Protein AF-A0A1I2JAA8-F1 (afdb_monomer_lite)

Structure (mmCIF, N/CA/C/O backbone):
data_AF-A0A1I2JAA8-F1
#
_entry.id   AF-A0A1I2JAA8-F1
#
loop_
_atom_site.group_PDB
_atom_site.id
_atom_site.type_symbol
_atom_site.label_atom_id
_atom_site.label_alt_id
_atom_site.label_comp_id
_atom_site.label_asym_id
_atom_site.label_entity_id
_atom_site.label_seq_id
_atom_site.pdbx_PDB_ins_code
_atom_site.Cartn_x
_atom_site.Cartn_y
_atom_site.Cartn_z
_atom_site.occupancy
_atom_site.B_iso_or_equiv
_atom_site.auth_seq_id
_atom_site.auth_comp_id
_atom_site.auth_asym_id
_atom_site.auth_atom_id
_atom_site.pdbx_PDB_model_num
ATOM 1 N N . MET A 1 1 ? 50.289 -3.187 -56.036 1.00 42.66 1 MET A N 1
ATOM 2 C CA . MET A 1 1 ? 49.610 -3.346 -54.728 1.00 42.66 1 MET A CA 1
ATOM 3 C C . MET A 1 1 ? 48.197 -2.777 -54.821 1.00 42.66 1 MET A C 1
ATOM 5 O O . MET A 1 1 ? 48.048 -1.566 -54.904 1.00 42.66 1 MET A O 1
ATOM 9 N N . LYS A 1 2 ? 47.159 -3.625 -54.880 1.00 44.41 2 LYS A N 1
ATOM 10 C CA . LYS A 1 2 ? 45.758 -3.167 -54.856 1.00 44.41 2 LYS A CA 1
ATOM 11 C C . LYS A 1 2 ? 45.401 -2.765 -53.419 1.00 44.41 2 LYS A C 1
ATOM 13 O O . LYS A 1 2 ? 45.300 -3.636 -52.559 1.00 44.41 2 LYS A O 1
ATOM 18 N N . LYS A 1 3 ? 45.240 -1.465 -53.151 1.00 57.47 3 LYS A N 1
ATOM 19 C CA . LYS A 1 3 ? 44.668 -0.970 -51.890 1.00 57.47 3 LYS A CA 1
ATOM 20 C C . LYS A 1 3 ? 43.191 -1.377 -51.867 1.00 57.47 3 LYS A C 1
ATOM 22 O O . LYS A 1 3 ? 42.412 -0.870 -52.669 1.00 57.47 3 LYS A O 1
ATOM 27 N N . LYS A 1 4 ? 42.819 -2.335 -51.015 1.00 60.41 4 LYS A N 1
ATOM 28 C CA . LYS A 1 4 ? 41.412 -2.664 -50.751 1.00 60.41 4 LYS A CA 1
ATOM 29 C C . LYS A 1 4 ? 40.805 -1.471 -50.009 1.00 60.41 4 LYS A C 1
ATOM 31 O O . LYS A 1 4 ? 41.107 -1.274 -48.837 1.00 60.41 4 LYS A O 1
ATOM 36 N N . GLY A 1 5 ? 40.049 -0.628 -50.707 1.00 59.59 5 GLY A N 1
ATOM 37 C CA . GLY A 1 5 ? 39.265 0.423 -50.064 1.00 59.59 5 GLY A CA 1
ATOM 38 C C . GLY A 1 5 ? 38.150 -0.229 -49.256 1.00 59.59 5 GLY A C 1
ATOM 39 O O . GLY A 1 5 ? 37.399 -1.025 -49.817 1.00 59.59 5 GLY A O 1
ATOM 40 N N . MET A 1 6 ? 38.072 0.061 -47.956 1.00 60.34 6 MET A N 1
ATOM 41 C CA . MET A 1 6 ? 36.886 -0.270 -47.164 1.00 60.34 6 MET A CA 1
ATOM 42 C C . MET A 1 6 ? 35.675 0.373 -47.836 1.00 60.34 6 MET A C 1
ATOM 44 O O . MET A 1 6 ? 35.693 1.566 -48.150 1.00 60.34 6 MET A O 1
ATOM 48 N N . SER A 1 7 ? 34.643 -0.425 -48.090 1.00 72.00 7 SER A N 1
ATOM 49 C CA . SER A 1 7 ? 33.384 0.099 -48.601 1.00 72.00 7 SER A CA 1
ATOM 50 C C . SER A 1 7 ? 32.744 0.926 -47.490 1.00 72.00 7 SER A C 1
ATOM 52 O O . SER A 1 7 ? 32.547 0.416 -46.391 1.00 72.00 7 SER A O 1
ATOM 54 N N . LEU A 1 8 ? 32.386 2.186 -47.762 1.00 72.69 8 LEU A N 1
ATOM 55 C CA . LEU A 1 8 ? 31.698 3.076 -46.806 1.00 72.69 8 LEU A CA 1
ATOM 56 C C . LEU A 1 8 ? 30.392 2.473 -46.248 1.00 72.69 8 LEU A C 1
ATOM 58 O O . LEU A 1 8 ? 29.880 2.924 -45.229 1.00 72.69 8 LEU A O 1
ATOM 62 N N . VAL A 1 9 ? 29.877 1.432 -46.901 1.00 80.44 9 VAL A N 1
ATOM 63 C CA . VAL A 1 9 ? 28.692 0.671 -46.504 1.00 80.44 9 VAL A CA 1
ATOM 64 C C . VAL A 1 9 ? 28.928 -0.165 -45.236 1.00 80.44 9 VAL A C 1
ATOM 66 O O . VAL A 1 9 ? 28.037 -0.266 -44.398 1.00 80.44 9 VAL A O 1
ATOM 69 N N . GLU A 1 10 ? 30.120 -0.730 -45.044 1.00 79.38 10 GLU A N 1
ATOM 70 C CA . GLU A 1 10 ? 30.444 -1.591 -43.894 1.00 79.38 10 GLU A CA 1
ATOM 71 C C . GLU A 1 10 ? 30.370 -0.866 -42.533 1.00 79.38 10 GLU A C 1
ATOM 73 O O . GLU A 1 10 ? 29.710 -1.383 -41.622 1.00 79.38 10 GLU A O 1
ATOM 78 N N . PRO A 1 11 ? 30.956 0.338 -42.349 1.00 84.75 11 PRO A N 1
ATOM 79 C CA . PRO A 1 11 ? 30.806 1.070 -41.093 1.00 84.75 11 PRO A CA 1
ATOM 80 C C . PRO A 1 11 ? 29.362 1.538 -40.863 1.00 84.75 11 PRO A C 1
ATOM 82 O O . PRO A 1 11 ? 28.908 1.533 -39.723 1.00 84.75 11 PRO A O 1
ATOM 85 N N . LEU A 1 12 ? 28.605 1.868 -41.917 1.00 85.81 12 LEU A N 1
ATOM 86 C CA . LEU A 1 12 ? 27.190 2.251 -41.803 1.00 85.81 12 LEU A CA 1
ATOM 87 C C . LEU A 1 12 ? 26.313 1.096 -41.309 1.00 85.81 12 LEU A C 1
ATOM 89 O O . LEU A 1 12 ? 25.502 1.288 -40.403 1.00 85.81 12 LEU A O 1
ATOM 93 N N . ILE A 1 13 ? 26.504 -0.109 -41.854 1.00 88.38 13 ILE A N 1
ATOM 94 C CA . ILE A 1 13 ? 25.808 -1.314 -41.381 1.00 88.38 13 ILE A CA 1
ATOM 95 C C . ILE A 1 13 ? 26.190 -1.601 -39.926 1.00 88.38 13 ILE A C 1
ATOM 97 O O . ILE A 1 13 ? 25.324 -1.911 -39.112 1.00 88.38 13 ILE A O 1
ATOM 101 N N . THR A 1 14 ? 27.467 -1.440 -39.578 1.00 89.31 14 THR A N 1
ATOM 102 C CA . THR A 1 14 ? 27.954 -1.669 -38.211 1.00 89.31 14 THR A CA 1
ATOM 103 C C . THR A 1 14 ? 27.300 -0.711 -37.216 1.00 89.31 14 THR A C 1
ATOM 105 O O . THR A 1 14 ? 26.825 -1.148 -36.170 1.00 89.31 14 THR A O 1
ATOM 108 N N . ILE A 1 15 ? 27.204 0.579 -37.558 1.00 91.62 15 ILE A N 1
ATOM 109 C CA . ILE A 1 15 ? 26.515 1.583 -36.737 1.00 91.62 15 ILE A CA 1
ATOM 110 C C . ILE A 1 15 ? 25.030 1.239 -36.607 1.00 91.62 15 ILE A C 1
ATOM 112 O O . ILE A 1 15 ? 24.509 1.257 -35.498 1.00 91.62 15 ILE A O 1
ATOM 116 N N . ALA A 1 16 ? 24.358 0.873 -37.700 1.00 90.25 16 ALA A N 1
ATOM 117 C CA . ALA A 1 16 ? 22.939 0.525 -37.669 1.00 90.25 16 ALA A CA 1
ATOM 118 C C . ALA A 1 16 ? 22.657 -0.687 -36.765 1.00 90.25 16 ALA A C 1
ATOM 120 O O . ALA A 1 16 ? 21.771 -0.633 -35.913 1.00 90.25 16 ALA A O 1
ATOM 121 N N . VAL A 1 17 ? 23.446 -1.758 -36.897 1.00 93.12 17 VAL A N 1
ATOM 122 C CA . VAL A 1 17 ? 23.335 -2.948 -36.040 1.00 93.12 17 VAL A CA 1
ATOM 123 C C . VAL A 1 17 ? 23.624 -2.591 -34.582 1.00 93.12 17 VAL A C 1
ATOM 125 O O . VAL A 1 17 ? 22.880 -2.997 -33.690 1.00 93.12 17 VAL A O 1
ATOM 128 N N . PHE A 1 18 ? 24.653 -1.782 -34.328 1.00 94.75 18 PHE A N 1
ATOM 129 C CA . PHE A 1 18 ? 24.986 -1.330 -32.981 1.00 94.75 18 PHE A CA 1
ATOM 130 C C . PHE A 1 18 ? 23.863 -0.489 -32.358 1.00 94.75 18 PHE A C 1
ATOM 132 O O . PHE A 1 18 ? 23.485 -0.726 -31.214 1.00 94.75 18 PHE A O 1
ATOM 139 N N . SER A 1 19 ? 23.264 0.440 -33.106 1.00 93.44 19 SER A N 1
ATOM 140 C CA . SER A 1 19 ? 22.136 1.251 -32.639 1.00 93.44 19 SER A CA 1
ATOM 141 C C . SER A 1 19 ? 20.911 0.404 -32.298 1.00 93.44 19 SER A C 1
ATOM 143 O O . SER A 1 19 ? 20.270 0.652 -31.277 1.00 93.44 19 SER A O 1
ATOM 145 N N . ILE A 1 20 ? 20.609 -0.621 -33.103 1.00 94.19 20 ILE A N 1
ATOM 146 C CA . ILE A 1 20 ? 19.518 -1.563 -32.815 1.00 94.19 20 ILE A CA 1
ATOM 147 C C . ILE A 1 20 ? 19.805 -2.320 -31.515 1.00 94.19 20 ILE A C 1
ATOM 149 O O . ILE A 1 20 ? 18.938 -2.393 -30.647 1.00 94.19 20 ILE A O 1
ATOM 153 N N . LEU A 1 21 ? 21.027 -2.830 -31.338 1.00 92.12 21 LEU A N 1
ATOM 154 C CA . LEU A 1 21 ? 21.418 -3.542 -30.119 1.00 92.12 21 LEU A CA 1
ATOM 155 C C . LEU A 1 21 ? 21.328 -2.649 -28.875 1.00 92.12 21 LEU A C 1
ATOM 157 O O . LEU A 1 21 ? 20.776 -3.070 -27.860 1.00 92.12 21 LEU A O 1
ATOM 161 N N . VAL A 1 22 ? 21.807 -1.406 -28.960 1.00 94.12 22 VAL A N 1
ATOM 162 C CA . VAL A 1 22 ? 21.707 -0.426 -27.867 1.00 94.12 22 VAL A CA 1
ATOM 163 C C . VAL A 1 22 ? 20.246 -0.135 -27.527 1.00 94.12 22 VAL A C 1
ATOM 165 O O . VAL A 1 22 ? 19.886 -0.125 -26.350 1.00 94.12 22 VAL A O 1
ATOM 168 N N . TYR A 1 23 ? 19.388 0.042 -28.535 1.00 94.31 23 TYR A N 1
ATOM 169 C CA . TYR A 1 23 ? 17.958 0.252 -28.318 1.00 94.31 23 TYR A CA 1
ATOM 170 C C . TYR A 1 23 ? 17.294 -0.956 -27.642 1.00 94.31 23 TYR A C 1
ATOM 172 O O . TYR A 1 23 ? 16.535 -0.787 -26.689 1.00 94.31 23 TYR A O 1
ATOM 180 N N . CYS A 1 24 ? 17.619 -2.179 -28.070 1.00 91.06 24 CYS A N 1
ATOM 181 C CA . CYS A 1 24 ? 17.113 -3.399 -27.443 1.00 91.06 24 CYS A CA 1
ATOM 182 C C . CYS A 1 24 ? 17.542 -3.515 -25.973 1.00 91.06 24 CYS A C 1
ATOM 184 O O . CYS A 1 24 ? 16.708 -3.808 -25.116 1.00 91.06 24 CYS A O 1
ATOM 186 N N . ILE A 1 25 ? 18.814 -3.243 -25.665 1.00 92.31 25 ILE A N 1
ATOM 187 C CA . ILE A 1 25 ? 19.327 -3.256 -24.286 1.00 92.31 25 ILE A CA 1
ATOM 188 C C . ILE A 1 25 ? 18.603 -2.207 -23.439 1.00 92.31 25 ILE A C 1
ATOM 190 O O . ILE A 1 25 ? 18.132 -2.519 -22.345 1.00 92.31 25 ILE A O 1
ATOM 194 N N . TYR A 1 26 ? 18.463 -0.985 -23.957 1.00 91.88 26 TYR A N 1
ATOM 195 C CA . TYR A 1 26 ? 17.753 0.087 -23.267 1.00 91.88 26 TYR A CA 1
ATOM 196 C C . TYR A 1 26 ? 16.294 -0.292 -22.991 1.00 91.88 26 TYR A C 1
ATOM 198 O O . TYR A 1 26 ? 15.829 -0.177 -21.860 1.00 91.88 26 TYR A O 1
ATOM 206 N N . SER A 1 27 ? 15.593 -0.837 -23.988 1.00 89.62 27 SER A N 1
ATOM 207 C CA . SER A 1 27 ? 14.207 -1.285 -23.846 1.00 89.62 27 SER A CA 1
ATOM 208 C C . SER A 1 27 ? 14.050 -2.371 -22.779 1.00 89.62 27 SER A C 1
ATOM 210 O O . SER A 1 27 ? 13.108 -2.317 -21.988 1.00 89.62 27 SER A O 1
ATOM 212 N N . LEU A 1 28 ? 14.957 -3.352 -22.726 1.00 87.56 28 LEU A N 1
ATOM 213 C CA . LEU A 1 28 ? 14.930 -4.411 -21.711 1.00 87.56 28 LEU A CA 1
ATOM 214 C C . LEU A 1 28 ? 15.214 -3.870 -20.307 1.00 87.56 28 LEU A C 1
ATOM 216 O O . LEU A 1 28 ? 14.589 -4.305 -19.337 1.00 87.56 28 LEU A O 1
ATOM 220 N N . PHE A 1 29 ? 16.131 -2.911 -20.190 1.00 87.81 29 PHE A N 1
ATOM 221 C CA . PHE A 1 29 ? 16.447 -2.268 -18.920 1.00 87.81 29 PHE A CA 1
ATOM 222 C C . PHE A 1 29 ? 15.269 -1.430 -18.406 1.00 87.81 29 PHE A C 1
ATOM 224 O O . PHE A 1 29 ? 14.844 -1.597 -17.263 1.00 87.81 29 PHE A O 1
ATOM 231 N N . SER A 1 30 ? 14.668 -0.601 -19.265 1.00 82.25 30 SER A N 1
ATOM 232 C CA . SER A 1 30 ? 13.465 0.166 -18.930 1.00 82.25 30 SER A CA 1
ATOM 233 C C . SER A 1 30 ? 12.294 -0.741 -18.557 1.00 82.25 30 SER A C 1
ATOM 235 O O . SER A 1 30 ? 11.600 -0.466 -17.580 1.00 82.25 30 SER A O 1
ATOM 237 N N . PHE A 1 31 ? 12.095 -1.846 -19.284 1.00 81.75 31 PHE A N 1
ATOM 238 C CA . PHE A 1 31 ? 11.062 -2.823 -18.953 1.00 81.75 31 PHE A CA 1
ATOM 239 C C . PHE A 1 31 ? 11.286 -3.441 -17.570 1.00 81.75 31 PHE A C 1
ATOM 241 O O . PHE A 1 31 ? 10.355 -3.471 -16.771 1.00 81.75 31 PHE A O 1
ATOM 248 N N . ASN A 1 32 ? 12.513 -3.864 -17.250 1.00 76.75 32 ASN A N 1
ATOM 249 C CA . ASN A 1 32 ? 12.842 -4.411 -15.931 1.00 76.75 32 ASN A CA 1
ATOM 250 C C . ASN A 1 32 ? 12.626 -3.398 -14.803 1.00 76.75 32 ASN A C 1
ATOM 252 O O . ASN A 1 32 ? 12.064 -3.757 -13.772 1.00 76.75 32 ASN A O 1
ATOM 256 N N . ILE A 1 33 ? 13.014 -2.133 -14.992 1.00 77.25 33 ILE A N 1
ATOM 257 C CA . ILE A 1 33 ? 12.776 -1.080 -13.994 1.00 77.25 33 ILE A CA 1
ATOM 258 C C . ILE A 1 33 ? 11.278 -0.892 -13.756 1.00 77.25 33 ILE A C 1
ATOM 260 O O . ILE A 1 33 ? 10.833 -0.867 -12.611 1.00 77.25 33 ILE A O 1
ATOM 264 N N . ILE A 1 34 ? 10.490 -0.773 -14.827 1.00 73.25 34 ILE A N 1
ATOM 265 C CA . ILE A 1 34 ? 9.038 -0.581 -14.721 1.00 73.25 34 ILE A CA 1
ATOM 266 C C . ILE A 1 34 ? 8.382 -1.808 -14.081 1.00 73.25 34 ILE A C 1
ATOM 268 O O . ILE A 1 34 ? 7.489 -1.659 -13.246 1.00 73.25 34 ILE A O 1
ATOM 272 N N . TRP A 1 35 ? 8.816 -3.009 -14.461 1.00 66.94 35 TRP A N 1
ATOM 273 C CA . TRP A 1 35 ? 8.304 -4.263 -13.924 1.00 66.94 35 TRP A CA 1
ATOM 274 C C . TRP A 1 35 ? 8.598 -4.403 -12.432 1.00 66.94 35 TRP A C 1
ATOM 276 O O . TRP A 1 35 ? 7.675 -4.655 -11.660 1.00 66.94 35 TRP A O 1
ATOM 286 N N . ASN A 1 36 ? 9.847 -4.175 -12.018 1.00 66.88 36 ASN A N 1
ATOM 287 C CA . ASN A 1 36 ? 10.241 -4.236 -10.612 1.00 66.88 36 ASN A CA 1
ATOM 288 C C . ASN A 1 36 ? 9.518 -3.170 -9.792 1.00 66.88 36 ASN A C 1
ATOM 290 O O . ASN A 1 36 ? 8.922 -3.510 -8.781 1.00 66.88 36 ASN A O 1
ATOM 294 N N . LYS A 1 37 ? 9.428 -1.929 -10.286 1.00 70.25 37 LYS A N 1
ATOM 295 C CA . LYS A 1 37 ? 8.678 -0.865 -9.605 1.00 70.25 37 LYS A CA 1
ATOM 296 C C . LYS A 1 37 ? 7.206 -1.238 -9.394 1.00 70.25 37 LYS A C 1
ATOM 298 O O . LYS A 1 37 ? 6.699 -1.149 -8.287 1.00 70.25 37 LYS A O 1
ATOM 303 N N . ARG A 1 38 ? 6.526 -1.739 -10.435 1.00 64.56 38 ARG A N 1
ATOM 304 C CA . ARG A 1 38 ? 5.125 -2.190 -10.321 1.00 64.56 38 ARG A CA 1
ATOM 305 C C . ARG A 1 38 ? 4.958 -3.393 -9.393 1.00 64.56 38 ARG A C 1
ATOM 307 O O . ARG A 1 38 ? 3.900 -3.546 -8.784 1.00 64.56 38 ARG A O 1
ATOM 314 N N . LYS A 1 39 ? 5.950 -4.285 -9.349 1.00 68.56 39 LYS A N 1
ATOM 315 C CA . LYS A 1 39 ? 5.955 -5.446 -8.457 1.00 68.56 39 LYS A CA 1
ATOM 316 C C . LYS A 1 39 ? 6.114 -4.998 -7.005 1.00 68.56 39 LYS A C 1
ATOM 318 O O . LYS A 1 39 ? 5.337 -5.450 -6.170 1.00 68.56 39 LYS A O 1
ATOM 323 N N . ASP A 1 40 ? 7.045 -4.092 -6.737 1.00 69.88 40 ASP A N 1
ATOM 324 C CA . ASP A 1 40 ? 7.304 -3.551 -5.404 1.00 69.88 40 ASP A CA 1
ATOM 325 C C . ASP A 1 40 ? 6.093 -2.773 -4.880 1.00 69.88 40 ASP A C 1
ATOM 327 O O . ASP A 1 40 ? 5.664 -3.018 -3.755 1.00 69.88 40 ASP A O 1
ATOM 331 N N . ASP A 1 41 ? 5.457 -1.945 -5.717 1.00 66.75 41 ASP A N 1
ATOM 332 C CA . ASP A 1 41 ? 4.239 -1.208 -5.350 1.00 66.75 41 ASP A CA 1
ATOM 333 C C . ASP A 1 41 ? 3.110 -2.166 -4.912 1.00 66.75 41 ASP A C 1
ATOM 335 O O . ASP A 1 41 ? 2.486 -1.975 -3.870 1.00 66.75 41 ASP A O 1
ATOM 339 N N . LYS A 1 42 ? 2.875 -3.249 -5.670 1.00 66.94 42 LYS A N 1
ATOM 340 C CA . LYS A 1 42 ? 1.850 -4.258 -5.335 1.00 66.94 42 LYS A CA 1
ATOM 341 C C . LYS A 1 42 ? 2.180 -5.056 -4.078 1.00 66.94 42 LYS A C 1
ATOM 343 O O . LYS A 1 42 ? 1.268 -5.420 -3.340 1.00 66.94 42 LYS A O 1
ATOM 348 N N . ILE A 1 43 ? 3.452 -5.393 -3.876 1.00 68.44 43 ILE A N 1
ATOM 349 C CA . ILE A 1 43 ? 3.904 -6.122 -2.688 1.00 68.44 43 ILE A CA 1
ATOM 350 C C . ILE A 1 43 ? 3.725 -5.239 -1.451 1.00 68.44 43 ILE A C 1
ATOM 352 O O . ILE A 1 43 ? 3.146 -5.687 -0.467 1.00 68.44 43 ILE A O 1
ATOM 356 N N . THR A 1 44 ? 4.137 -3.976 -1.541 1.00 68.00 44 THR A N 1
ATOM 357 C CA . THR A 1 44 ? 3.998 -2.974 -0.477 1.00 68.00 44 THR A CA 1
ATOM 358 C C . THR A 1 44 ? 2.532 -2.780 -0.099 1.00 68.00 44 THR A C 1
ATOM 360 O O . THR A 1 44 ? 2.197 -2.805 1.078 1.00 68.00 44 THR A O 1
ATOM 363 N N . GLU A 1 45 ? 1.640 -2.687 -1.089 1.00 68.62 45 GLU A N 1
ATOM 364 C CA . GLU A 1 45 ? 0.191 -2.584 -0.879 1.00 68.62 45 GLU A CA 1
ATOM 365 C C . GLU A 1 45 ? -0.380 -3.783 -0.099 1.00 68.62 45 GLU A C 1
ATOM 367 O O . GLU A 1 45 ? -1.175 -3.602 0.820 1.00 68.62 45 GLU A O 1
ATOM 372 N N . ILE A 1 46 ? 0.030 -5.011 -0.446 1.00 71.94 46 ILE A N 1
ATOM 373 C CA . ILE A 1 46 ? -0.412 -6.230 0.252 1.00 71.94 46 ILE A CA 1
ATOM 374 C C . ILE A 1 46 ? 0.109 -6.245 1.690 1.00 71.94 46 ILE A C 1
ATOM 376 O O . ILE A 1 46 ? -0.663 -6.525 2.603 1.00 71.94 46 ILE A O 1
ATOM 380 N N . PHE A 1 47 ? 1.391 -5.931 1.893 1.00 73.44 47 PHE A N 1
ATOM 381 C CA . PHE A 1 47 ? 1.987 -5.883 3.228 1.00 73.44 47 PHE A CA 1
ATOM 382 C C . PHE A 1 47 ? 1.319 -4.842 4.111 1.00 73.44 47 PHE A C 1
ATOM 384 O O . PHE A 1 47 ? 0.952 -5.152 5.237 1.00 73.44 47 PHE A O 1
ATOM 391 N N . TRP A 1 48 ? 1.111 -3.638 3.585 1.00 76.06 48 TRP A N 1
ATOM 392 C CA . TRP A 1 48 ? 0.435 -2.570 4.305 1.00 76.06 48 TRP A CA 1
ATOM 393 C C . TRP A 1 48 ? -0.951 -3.020 4.770 1.00 76.06 48 TRP A C 1
ATOM 395 O O . TRP A 1 48 ? -1.293 -2.896 5.941 1.00 76.06 48 TRP A O 1
ATOM 405 N N . LEU A 1 49 ? -1.722 -3.638 3.876 1.00 75.31 49 LEU A N 1
ATOM 406 C CA . LEU A 1 49 ? -3.070 -4.099 4.179 1.00 75.31 49 LEU A CA 1
ATOM 407 C C . LEU A 1 49 ? -3.098 -5.218 5.232 1.00 75.31 49 LEU A C 1
ATOM 409 O O . LEU A 1 49 ? -3.975 -5.245 6.094 1.00 75.31 49 LEU A O 1
ATOM 413 N N . GLU A 1 50 ? -2.122 -6.121 5.175 1.00 74.31 50 GLU A N 1
ATOM 414 C CA . GLU A 1 50 ? -1.916 -7.168 6.173 1.00 74.31 50 GLU A CA 1
ATOM 415 C C . GLU A 1 50 ? -1.513 -6.605 7.542 1.00 74.31 50 GLU A C 1
ATOM 417 O O . GLU A 1 50 ? -2.038 -7.049 8.565 1.00 74.31 50 GLU A O 1
ATOM 422 N N . SER A 1 51 ? -0.660 -5.581 7.580 1.00 76.75 51 SER A N 1
ATOM 423 C CA . SER A 1 51 ? -0.298 -4.886 8.818 1.00 76.75 51 SER A CA 1
ATOM 424 C C . SER A 1 51 ? -1.501 -4.181 9.440 1.00 76.75 51 SER A C 1
ATOM 426 O O . SER A 1 51 ? -1.781 -4.398 10.616 1.00 76.75 51 SER A O 1
ATOM 428 N N . VAL A 1 52 ? -2.274 -3.422 8.649 1.00 77.06 52 VAL A N 1
ATOM 429 C CA . VAL A 1 52 ? -3.502 -2.760 9.132 1.00 77.06 52 VAL A CA 1
ATOM 430 C C . VAL A 1 52 ? -4.477 -3.777 9.713 1.00 77.06 52 VAL A C 1
ATOM 432 O O . VAL A 1 52 ? -5.055 -3.564 10.777 1.00 77.06 52 VAL A O 1
ATOM 435 N N . LYS A 1 53 ? -4.648 -4.908 9.027 1.00 76.31 53 LYS A N 1
ATOM 436 C CA . LYS A 1 53 ? -5.486 -6.008 9.496 1.00 76.31 53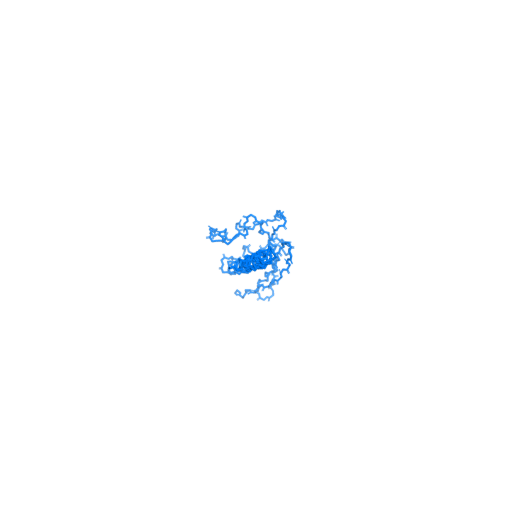 LYS A CA 1
ATOM 437 C C . LYS A 1 53 ? -5.033 -6.560 10.840 1.00 76.31 53 LYS A C 1
ATOM 439 O O . LYS A 1 53 ? -5.865 -6.744 11.723 1.00 76.31 53 LYS A O 1
ATOM 444 N N . ASN A 1 54 ? -3.746 -6.864 10.979 1.00 76.81 54 ASN A N 1
ATOM 445 C CA . ASN A 1 54 ? -3.213 -7.441 12.209 1.00 76.81 54 ASN A CA 1
ATOM 446 C C . ASN A 1 54 ? -3.372 -6.461 13.374 1.00 76.81 54 ASN A C 1
ATOM 448 O O . ASN A 1 54 ? -3.867 -6.848 14.429 1.00 76.81 54 ASN A O 1
ATOM 452 N N . GLU A 1 55 ? -3.067 -5.186 13.158 1.00 76.25 55 GLU A N 1
ATOM 453 C CA . GLU A 1 55 ? -3.259 -4.142 14.165 1.00 76.25 55 GLU A CA 1
ATOM 454 C C . GLU A 1 55 ? -4.724 -4.002 14.600 1.00 76.25 55 GLU A C 1
ATOM 456 O O . GLU A 1 55 ? -5.030 -3.961 15.793 1.00 76.25 55 GLU A O 1
ATOM 461 N N . LEU A 1 56 ? -5.660 -4.024 13.650 1.00 74.75 56 LEU A N 1
ATOM 462 C CA . LEU A 1 56 ? -7.092 -4.005 13.955 1.00 74.75 56 LEU A CA 1
ATOM 463 C C . LEU A 1 56 ? -7.551 -5.236 14.749 1.00 74.75 56 LEU A C 1
ATOM 465 O O . LEU A 1 56 ? -8.379 -5.114 15.650 1.00 74.75 56 LEU A O 1
ATOM 469 N N . LEU A 1 57 ? -7.041 -6.427 14.430 1.00 73.00 57 LEU A N 1
ATOM 470 C CA . LEU A 1 57 ? -7.453 -7.665 15.095 1.00 73.00 57 LEU A CA 1
ATOM 471 C C . LEU A 1 57 ? -6.880 -7.799 16.509 1.00 73.00 57 LEU A C 1
ATOM 473 O O . LEU A 1 57 ? -7.598 -8.223 17.424 1.00 73.00 57 LEU A O 1
ATOM 477 N N . TYR A 1 58 ? -5.602 -7.463 16.681 1.00 72.31 58 TYR A N 1
ATOM 478 C CA . TYR A 1 58 ? -4.864 -7.737 17.912 1.00 72.31 58 TYR A CA 1
ATOM 479 C C . TYR A 1 58 ? -4.823 -6.550 18.874 1.00 72.31 58 TYR A C 1
ATOM 481 O O . TYR A 1 58 ? -4.863 -6.773 20.082 1.00 72.31 58 TYR A O 1
ATOM 489 N N . ASN A 1 59 ? -4.813 -5.314 18.365 1.00 72.25 59 ASN A N 1
ATOM 490 C CA . ASN A 1 59 ? -4.547 -4.123 19.176 1.00 72.25 59 ASN A CA 1
ATOM 491 C C . ASN A 1 59 ? -5.742 -3.166 19.305 1.00 72.25 59 ASN A C 1
ATOM 493 O O . ASN A 1 59 ? -5.660 -2.205 20.068 1.00 72.25 59 ASN A O 1
ATOM 497 N N . CYS A 1 60 ? -6.869 -3.437 18.634 1.00 71.12 60 CYS A N 1
ATOM 498 C CA . CYS A 1 60 ? -8.115 -2.692 18.841 1.00 71.12 60 CYS A CA 1
ATOM 499 C C . CYS A 1 60 ? -9.116 -3.471 19.710 1.00 71.12 60 CYS A C 1
ATOM 501 O O . CYS A 1 60 ? -9.377 -4.664 19.508 1.00 71.12 60 CYS A O 1
ATOM 503 N N . SER A 1 61 ? -9.713 -2.771 20.675 1.00 69.94 61 SER A N 1
ATOM 504 C CA . SER A 1 61 ? -10.808 -3.287 21.499 1.00 69.94 61 SER A CA 1
ATOM 505 C C . SER A 1 61 ? -12.147 -3.264 20.755 1.00 69.94 61 SER A C 1
ATOM 507 O O . SER A 1 61 ? -12.368 -2.457 19.851 1.00 69.94 61 SER A O 1
ATOM 509 N N . GLU A 1 62 ? -13.089 -4.113 21.176 1.00 68.00 62 GLU A N 1
ATOM 510 C CA . GLU A 1 62 ? -14.447 -4.112 20.621 1.00 68.00 62 GLU A CA 1
ATOM 511 C C . GLU A 1 62 ? -15.116 -2.737 20.782 1.00 68.00 62 GLU A C 1
ATOM 513 O O . GLU A 1 62 ? -15.799 -2.292 19.874 1.00 68.00 62 GLU A O 1
ATOM 518 N N . SER A 1 63 ? -14.871 -2.012 21.878 1.00 68.00 63 SER A N 1
ATOM 519 C CA . SER A 1 63 ? -15.387 -0.651 22.091 1.00 68.00 63 SER A CA 1
ATOM 520 C C . SER A 1 63 ? -14.801 0.399 21.145 1.00 68.00 63 SER A C 1
ATOM 522 O O . SER A 1 63 ? -15.480 1.369 20.826 1.00 68.00 63 SER A O 1
ATOM 524 N N . GLU A 1 64 ? -13.554 0.230 20.702 1.00 68.62 64 GLU A N 1
ATOM 525 C CA . GLU A 1 64 ? -12.918 1.136 19.735 1.00 68.62 64 GLU A CA 1
ATOM 526 C C . GLU A 1 64 ? -13.404 0.869 18.303 1.00 68.62 64 GLU A C 1
ATOM 528 O O . GLU A 1 64 ? -13.456 1.789 17.485 1.00 68.62 64 GLU A O 1
ATOM 533 N N . LEU A 1 65 ? -13.797 -0.379 18.024 1.00 66.62 65 LEU A N 1
ATOM 534 C CA . LEU A 1 65 ? -14.357 -0.824 16.746 1.00 66.62 65 LEU A CA 1
ATOM 535 C C . LEU A 1 65 ? -15.886 -0.675 16.676 1.00 66.62 65 LEU A C 1
ATOM 537 O O . LEU A 1 65 ? -16.434 -0.544 15.584 1.00 66.62 65 LEU A O 1
ATOM 541 N N . LYS A 1 66 ? -16.576 -0.671 17.824 1.00 62.25 66 LYS A N 1
ATOM 542 C CA . LYS A 1 66 ? -18.016 -0.421 17.959 1.00 62.25 66 LYS A CA 1
ATOM 543 C C . LYS A 1 66 ? -18.305 1.043 17.653 1.00 62.25 66 LYS A C 1
ATOM 545 O O . LYS A 1 66 ? -18.276 1.911 18.523 1.00 62.25 66 LYS A O 1
ATOM 550 N N . ARG A 1 67 ? -18.632 1.307 16.396 1.00 60.66 67 ARG A N 1
ATOM 551 C CA . ARG A 1 67 ? -19.310 2.524 15.947 1.00 60.66 67 ARG A CA 1
ATOM 552 C C . ARG A 1 67 ? -20.583 2.118 15.214 1.00 60.66 67 ARG A C 1
ATOM 554 O O . ARG A 1 67 ? -20.699 0.969 14.801 1.00 60.66 67 ARG A O 1
ATOM 561 N N . ASN A 1 68 ? -21.558 3.027 15.134 1.00 54.19 68 ASN A N 1
ATOM 562 C CA . ASN A 1 68 ? -22.869 2.760 14.526 1.00 54.19 68 ASN A CA 1
ATOM 563 C C . ASN A 1 68 ? -22.718 2.042 13.172 1.00 54.19 68 ASN A C 1
ATOM 565 O O . ASN A 1 68 ? -21.818 2.405 12.417 1.00 54.19 68 ASN A O 1
ATOM 569 N N . ASP A 1 69 ? -23.642 1.126 12.847 1.00 55.53 69 ASP A N 1
ATOM 570 C CA . ASP A 1 69 ? -23.647 0.201 11.685 1.00 55.53 69 ASP A CA 1
ATOM 571 C C . ASP A 1 69 ? -23.512 0.832 10.274 1.00 55.53 69 ASP A C 1
ATOM 573 O O . ASP A 1 69 ? -23.702 0.165 9.262 1.00 55.53 69 ASP A O 1
ATOM 577 N N . ASN A 1 70 ? -23.187 2.119 10.155 1.00 58.91 70 ASN A N 1
ATOM 578 C CA . ASN A 1 70 ? -22.945 2.815 8.891 1.00 58.91 70 ASN A CA 1
ATOM 579 C C . ASN A 1 70 ? -21.783 3.828 8.937 1.00 58.91 70 ASN A C 1
ATOM 581 O O . ASN A 1 70 ? -21.576 4.558 7.962 1.00 58.91 70 ASN A O 1
ATOM 585 N N . GLU A 1 71 ? -21.033 3.924 10.040 1.00 70.12 71 GLU A N 1
ATOM 586 C CA . GLU A 1 71 ? -19.867 4.809 10.094 1.00 70.12 71 GLU A CA 1
ATOM 587 C C . GLU A 1 71 ? -18.663 4.179 9.393 1.00 70.12 71 GLU A C 1
ATOM 589 O O . GLU A 1 71 ? -18.081 3.192 9.836 1.00 70.12 71 GLU A O 1
ATOM 594 N N . LYS A 1 72 ? -18.267 4.802 8.284 1.00 75.50 72 LYS A N 1
ATOM 595 C CA . LYS A 1 72 ? -17.075 4.426 7.529 1.00 75.50 72 LYS A CA 1
ATOM 596 C C . LYS A 1 72 ? -15.847 5.106 8.114 1.00 75.50 72 LYS A C 1
ATOM 598 O O . LYS A 1 72 ? -15.841 6.324 8.302 1.00 75.50 72 LYS A O 1
ATOM 603 N N . LEU A 1 73 ? -14.798 4.326 8.331 1.00 79.50 73 LEU A N 1
ATOM 604 C CA . LEU A 1 73 ? -13.477 4.825 8.691 1.00 79.50 73 LEU A CA 1
ATOM 605 C C . LEU A 1 73 ? -12.622 4.938 7.434 1.00 79.50 73 LEU A C 1
ATOM 607 O O . LEU A 1 73 ? -12.667 4.076 6.556 1.00 79.50 73 LEU A O 1
ATOM 611 N N . TYR A 1 74 ? -11.840 6.006 7.353 1.00 81.06 74 TYR A N 1
ATOM 612 C CA . TYR A 1 74 ? -10.971 6.277 6.221 1.00 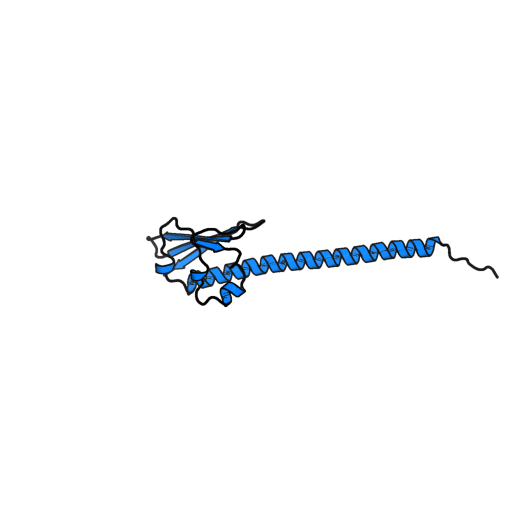81.06 74 TYR A CA 1
ATOM 613 C C . TYR A 1 74 ? -9.527 6.430 6.682 1.00 81.06 74 TYR A C 1
ATOM 615 O O . TYR A 1 74 ? -9.264 7.244 7.557 1.00 81.06 74 TYR A O 1
ATOM 623 N N . ILE A 1 75 ? -8.581 5.725 6.063 1.00 82.19 75 ILE A N 1
ATOM 624 C CA . ILE A 1 75 ? -7.168 6.130 6.104 1.00 82.19 75 ILE A CA 1
ATOM 625 C C . ILE A 1 75 ? -6.887 6.914 4.825 1.00 82.19 75 ILE A C 1
ATOM 627 O O . ILE A 1 75 ? -7.110 6.411 3.720 1.00 82.19 75 ILE A O 1
ATOM 631 N N . ASN A 1 76 ? -6.437 8.158 4.978 1.00 80.75 76 ASN A N 1
ATOM 632 C CA . ASN A 1 76 ? -6.142 9.054 3.860 1.00 80.75 76 ASN A CA 1
ATOM 633 C C . ASN A 1 76 ? -4.778 8.741 3.235 1.00 80.75 76 ASN A C 1
ATOM 635 O O . ASN A 1 76 ? -3.886 8.267 3.928 1.00 80.75 76 ASN A O 1
ATOM 639 N N . GLU A 1 77 ? -4.592 9.092 1.957 1.00 74.50 77 GLU A N 1
ATOM 640 C CA . GLU A 1 77 ? -3.347 8.872 1.192 1.00 74.50 77 GLU A CA 1
ATOM 641 C C . GLU A 1 77 ? -2.064 9.291 1.928 1.00 74.50 77 GLU A C 1
ATOM 643 O O . GLU A 1 77 ? -1.037 8.637 1.776 1.00 74.50 77 GLU A O 1
ATOM 648 N N . THR A 1 78 ? -2.127 10.351 2.737 1.00 74.62 78 THR A N 1
ATOM 649 C CA . THR A 1 78 ? -0.995 10.878 3.516 1.00 74.62 78 THR A CA 1
ATOM 650 C C . THR A 1 78 ? -0.482 9.919 4.594 1.00 74.62 78 THR A C 1
ATOM 652 O O . THR A 1 78 ? 0.634 10.105 5.053 1.00 74.62 78 THR A O 1
ATOM 655 N N . TYR A 1 79 ? -1.289 8.932 4.989 1.00 74.12 79 TYR A N 1
ATOM 656 C CA . TYR A 1 79 ? -1.016 7.970 6.062 1.00 74.12 79 TYR A CA 1
ATOM 657 C C . TYR A 1 79 ? -1.030 6.517 5.550 1.00 74.12 79 TYR A C 1
ATOM 659 O O . TYR A 1 79 ? -1.351 5.580 6.282 1.00 74.12 79 TYR A O 1
ATOM 667 N N . MET A 1 80 ? -0.788 6.329 4.249 1.00 72.69 80 MET A N 1
ATOM 668 C CA . MET A 1 80 ? -0.801 5.023 3.580 1.00 72.69 80 MET A CA 1
ATOM 669 C C . MET A 1 80 ? 0.612 4.501 3.263 1.00 72.69 80 MET A C 1
ATOM 671 O O . MET A 1 80 ? 0.762 3.663 2.372 1.00 72.69 80 MET A O 1
ATOM 675 N N . ASP A 1 81 ? 1.648 4.973 3.967 1.00 73.19 81 ASP A N 1
ATOM 676 C CA . ASP A 1 81 ? 2.973 4.343 3.969 1.00 73.19 81 ASP A CA 1
ATOM 677 C C . ASP A 1 81 ? 3.052 3.297 5.100 1.00 73.19 81 ASP A C 1
ATOM 679 O O . ASP A 1 81 ? 2.395 3.408 6.136 1.00 73.19 81 ASP A O 1
ATOM 683 N N . ILE A 1 82 ? 3.859 2.249 4.912 1.00 69.44 82 ILE A N 1
ATOM 684 C CA . ILE A 1 82 ? 4.149 1.260 5.965 1.00 69.44 82 ILE A CA 1
ATOM 685 C C . ILE A 1 82 ? 4.815 1.949 7.155 1.00 69.44 82 ILE A C 1
ATOM 687 O O . ILE A 1 82 ? 4.537 1.602 8.299 1.00 69.44 82 ILE A O 1
ATOM 691 N N . LYS A 1 83 ? 5.645 2.963 6.890 1.00 73.69 83 LYS A N 1
ATOM 692 C CA . LYS A 1 83 ? 6.322 3.732 7.938 1.00 73.69 83 LYS A CA 1
ATOM 693 C C . LYS A 1 83 ? 5.348 4.443 8.865 1.00 73.69 83 LYS A C 1
ATOM 695 O O . LYS A 1 83 ? 5.650 4.564 10.044 1.00 73.69 83 LYS A O 1
ATOM 700 N N . ASP A 1 84 ? 4.209 4.886 8.340 1.00 73.19 84 ASP A N 1
ATOM 701 C CA . ASP A 1 84 ? 3.186 5.544 9.149 1.00 73.19 84 ASP A CA 1
ATOM 702 C C . ASP A 1 84 ? 2.551 4.536 10.112 1.00 73.19 84 ASP A C 1
ATOM 704 O O . ASP A 1 84 ? 2.310 4.866 11.260 1.00 73.19 84 ASP A O 1
ATOM 708 N N . ILE A 1 85 ? 2.362 3.276 9.696 1.00 70.00 85 ILE A N 1
ATOM 709 C CA . ILE A 1 85 ? 1.884 2.211 10.595 1.00 70.00 85 ILE A CA 1
ATOM 710 C C . ILE A 1 85 ? 2.938 1.868 11.654 1.00 70.00 85 ILE A C 1
ATOM 712 O O . ILE A 1 85 ? 2.593 1.684 12.814 1.00 70.00 85 ILE A O 1
ATOM 716 N N . GLU A 1 86 ? 4.213 1.760 11.270 1.00 70.38 86 GLU A N 1
ATOM 717 C CA . GLU A 1 86 ? 5.295 1.395 12.197 1.00 70.38 86 GLU A CA 1
ATOM 718 C C . GLU A 1 86 ? 5.604 2.488 13.230 1.00 70.38 86 GLU A C 1
ATOM 720 O O . GLU A 1 86 ? 6.071 2.181 14.327 1.00 70.38 86 GLU A O 1
ATOM 725 N N . GLN A 1 87 ? 5.400 3.759 12.872 1.00 74.00 87 GLN A N 1
ATOM 726 C CA . GLN A 1 87 ? 5.656 4.899 13.753 1.00 74.00 87 GLN A CA 1
ATOM 727 C C . GLN A 1 87 ? 4.484 5.199 14.688 1.00 74.00 87 GLN A C 1
ATOM 729 O O . GLN A 1 87 ? 4.709 5.737 15.774 1.00 74.00 87 GLN A O 1
ATOM 734 N N . GLU A 1 88 ? 3.258 4.843 14.301 1.00 71.19 88 GLU A N 1
ATOM 735 C CA . GLU A 1 88 ? 2.085 5.139 15.110 1.00 71.19 88 GLU A CA 1
ATOM 736 C C . GLU A 1 88 ? 1.870 4.088 16.203 1.00 71.19 88 GLU A C 1
ATOM 738 O O . GLU A 1 88 ? 1.616 2.919 1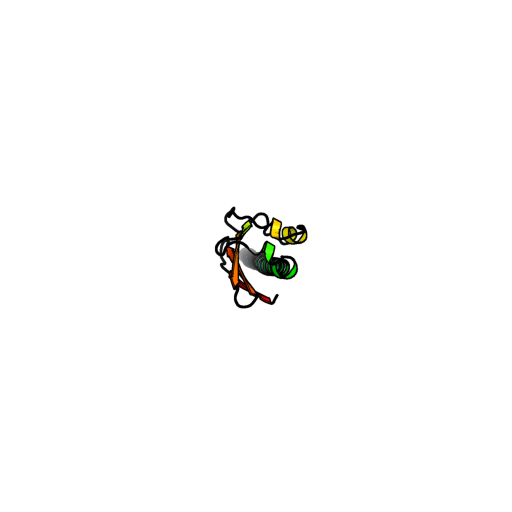5.930 1.00 71.19 88 GLU A O 1
ATOM 743 N N . GLU A 1 89 ? 1.878 4.517 17.470 1.00 64.56 89 GLU A N 1
ATOM 744 C CA . GLU A 1 89 ? 1.612 3.623 18.612 1.00 64.56 89 GLU A CA 1
ATOM 745 C C . GLU A 1 89 ? 0.205 3.004 18.579 1.00 64.56 89 GLU A C 1
ATOM 747 O O . GLU A 1 89 ? -0.037 1.969 19.199 1.00 64.56 89 GLU A O 1
ATOM 752 N N . LYS A 1 90 ? -0.746 3.653 17.894 1.00 64.06 90 LYS A N 1
ATOM 753 C CA . LYS A 1 90 ? -2.117 3.165 17.725 1.00 64.06 90 LYS A CA 1
ATOM 754 C C . LYS A 1 90 ? -2.642 3.476 16.334 1.00 64.06 90 LYS A C 1
ATOM 756 O O . LYS A 1 90 ? -2.872 4.638 15.997 1.00 64.06 90 LYS A O 1
ATOM 761 N N . ILE A 1 91 ? -2.987 2.426 15.590 1.00 71.75 91 ILE A N 1
ATOM 762 C CA . ILE A 1 91 ? -3.547 2.543 14.238 1.00 71.75 91 ILE A CA 1
ATOM 763 C C . ILE A 1 91 ? -4.850 3.353 14.176 1.00 71.75 91 ILE A C 1
ATOM 765 O O . ILE A 1 91 ? -5.167 3.952 13.152 1.00 71.75 91 ILE A O 1
ATOM 769 N N . ILE A 1 92 ? -5.589 3.421 15.290 1.00 70.75 92 ILE A N 1
ATOM 770 C CA . ILE A 1 92 ? -6.850 4.167 15.395 1.00 70.75 92 ILE A CA 1
ATOM 771 C C . ILE A 1 92 ? -6.659 5.655 15.075 1.00 70.75 92 ILE A C 1
ATOM 773 O O . ILE A 1 92 ? -7.561 6.283 14.524 1.00 70.75 92 ILE A O 1
ATOM 777 N N . ASN A 1 93 ? -5.478 6.205 15.360 1.00 74.56 93 ASN A N 1
ATOM 778 C CA . ASN A 1 93 ? -5.163 7.607 15.094 1.00 74.56 93 ASN A CA 1
ATOM 779 C C . ASN A 1 93 ? -5.010 7.907 13.596 1.00 74.56 93 ASN A C 1
ATOM 781 O O . ASN A 1 93 ? -5.164 9.056 13.186 1.00 74.56 93 ASN A O 1
ATOM 785 N N . LEU A 1 94 ? -4.756 6.883 12.776 1.00 77.12 94 LEU A N 1
ATOM 786 C CA . LEU A 1 94 ? -4.696 7.011 11.320 1.00 77.12 94 LEU A CA 1
ATOM 787 C C . LEU A 1 94 ? -6.098 7.045 10.689 1.00 77.12 94 LEU A C 1
ATOM 789 O O . LEU A 1 94 ? -6.237 7.404 9.516 1.00 77.12 94 LEU A O 1
ATOM 793 N N . PHE A 1 95 ? -7.147 6.691 11.444 1.00 79.25 95 PHE A N 1
ATOM 794 C CA . PHE A 1 95 ? -8.520 6.737 10.958 1.00 79.25 95 PHE A CA 1
ATOM 795 C C . PHE A 1 95 ? -9.114 8.146 11.034 1.00 79.25 95 PHE A C 1
ATOM 797 O O . PHE A 1 95 ? -9.152 8.804 12.069 1.00 79.25 95 PHE A O 1
ATOM 804 N N . SER A 1 96 ? -9.693 8.563 9.918 1.00 77.62 96 SER A N 1
ATOM 805 C CA . SER A 1 96 ? -10.507 9.758 9.754 1.00 77.62 96 SER A CA 1
ATOM 806 C C . SER A 1 96 ? -11.956 9.360 9.480 1.00 77.62 96 SER A C 1
ATOM 808 O O . SER A 1 96 ? -12.234 8.389 8.782 1.00 77.62 96 SER A O 1
ATOM 810 N N . THR A 1 97 ? -12.906 10.148 9.975 1.00 76.12 97 THR A N 1
ATOM 811 C CA . THR A 1 97 ? -14.334 10.026 9.621 1.00 76.12 97 THR A CA 1
ATOM 812 C C . THR A 1 97 ? -14.662 10.675 8.276 1.00 76.12 97 THR A C 1
ATOM 814 O O . THR A 1 97 ? -15.733 10.461 7.711 1.00 76.12 97 THR A O 1
ATOM 817 N N . THR A 1 98 ? -13.734 11.468 7.737 1.00 77.19 98 THR A N 1
ATOM 818 C CA . THR A 1 98 ? -13.880 12.148 6.450 1.00 77.19 98 THR A CA 1
ATOM 819 C C . THR A 1 98 ? -12.857 11.638 5.450 1.00 77.19 98 THR A C 1
ATOM 821 O O . THR A 1 98 ? -11.667 11.524 5.752 1.00 77.19 98 THR A O 1
ATOM 824 N N . LYS A 1 99 ? -13.326 11.362 4.233 1.00 79.69 99 LYS A N 1
ATOM 825 C CA . LYS A 1 99 ? -12.467 11.041 3.097 1.00 79.69 99 LYS A CA 1
ATOM 826 C C . LYS A 1 99 ? -11.690 12.287 2.674 1.00 79.69 99 LYS A C 1
ATOM 828 O O . LYS A 1 99 ? -12.302 13.293 2.316 1.00 79.69 99 LYS A O 1
ATOM 833 N N . GLN A 1 100 ? -10.368 12.183 2.604 1.00 75.19 100 GLN A N 1
ATOM 834 C CA . GLN A 1 100 ? -9.512 13.208 2.015 1.00 75.19 100 GLN A CA 1
ATOM 835 C C . GLN A 1 100 ? -8.670 12.614 0.883 1.00 75.19 100 GLN A C 1
ATOM 837 O O . GLN A 1 100 ? -8.046 11.567 1.031 1.00 75.19 100 GLN A O 1
ATOM 842 N N . GLY A 1 101 ? -8.653 13.299 -0.262 1.00 72.69 101 GLY A N 1
ATOM 843 C CA . GLY A 1 101 ? -7.850 12.907 -1.420 1.00 72.69 101 GLY A CA 1
ATOM 844 C C . GLY A 1 101 ? -8.497 11.874 -2.353 1.00 72.69 101 GLY A C 1
ATOM 845 O O . GLY A 1 101 ? -9.671 11.504 -2.234 1.00 72.69 101 GLY A O 1
ATOM 846 N N . ASN A 1 102 ? -7.705 11.452 -3.343 1.00 70.44 102 ASN A N 1
ATOM 847 C CA . ASN A 1 102 ? -8.130 10.532 -4.403 1.00 70.44 102 ASN A CA 1
ATOM 848 C C . ASN A 1 102 ? -7.815 9.067 -4.083 1.00 70.44 102 ASN A C 1
ATOM 850 O O . ASN A 1 102 ? -8.494 8.186 -4.615 1.00 70.44 102 ASN A O 1
ATOM 854 N N . LYS A 1 103 ? -6.828 8.806 -3.216 1.00 74.56 103 LYS A N 1
ATOM 855 C CA . LYS A 1 103 ? -6.525 7.469 -2.701 1.00 74.56 103 LYS A CA 1
ATOM 856 C C . LYS A 1 103 ? -6.853 7.379 -1.217 1.00 74.56 103 LYS A C 1
ATOM 858 O O . LYS A 1 103 ? -6.580 8.311 -0.469 1.00 74.56 103 LYS A O 1
ATOM 863 N N . TYR A 1 104 ? -7.481 6.283 -0.814 1.00 77.81 104 TYR A N 1
ATOM 864 C CA . TYR A 1 104 ? -7.864 6.056 0.576 1.00 77.81 104 TYR A CA 1
ATOM 865 C C . TYR A 1 104 ? -8.161 4.578 0.831 1.00 77.81 104 TYR A C 1
ATOM 867 O O . TYR A 1 104 ? -8.557 3.846 -0.082 1.00 77.81 104 TYR A O 1
ATOM 875 N N . LEU A 1 105 ? -8.019 4.154 2.084 1.00 78.06 105 LEU A N 1
ATOM 876 C CA . LEU A 1 105 ? -8.602 2.914 2.587 1.00 78.06 105 LEU A CA 1
ATOM 877 C C . LEU A 1 105 ? -9.939 3.246 3.247 1.00 78.06 105 LEU A C 1
ATOM 879 O O . LEU A 1 105 ? -9.978 4.076 4.140 1.00 78.06 105 LEU A O 1
ATOM 883 N N . GLU A 1 106 ? -11.018 2.608 2.817 1.00 78.94 106 GLU A N 1
ATOM 884 C CA . GLU A 1 106 ? -12.329 2.650 3.466 1.00 78.94 106 GLU A CA 1
ATOM 885 C C . GLU A 1 106 ? -12.511 1.373 4.285 1.00 78.94 106 GLU A C 1
ATOM 887 O O . GLU A 1 106 ? -12.288 0.282 3.767 1.00 78.94 106 GLU A O 1
ATOM 892 N N . ILE A 1 107 ? -12.915 1.497 5.542 1.00 78.06 107 ILE A N 1
ATOM 893 C CA . ILE A 1 107 ? -13.214 0.380 6.433 1.00 78.06 107 ILE A CA 1
ATOM 894 C C . ILE A 1 107 ? -14.652 0.538 6.914 1.00 78.06 107 ILE A C 1
ATOM 896 O O . ILE A 1 107 ? -15.053 1.607 7.374 1.00 78.06 107 ILE A O 1
ATOM 900 N N . ASN A 1 108 ? -15.416 -0.539 6.801 1.00 77.06 108 ASN A N 1
ATOM 901 C CA . ASN A 1 108 ? -16.738 -0.693 7.372 1.00 77.06 108 ASN A CA 1
ATOM 902 C C . ASN A 1 108 ? -16.695 -1.828 8.395 1.00 77.06 108 ASN A C 1
ATOM 904 O O . ASN A 1 108 ? -16.216 -2.922 8.086 1.00 77.06 108 ASN A O 1
ATOM 908 N N . VAL A 1 109 ? -17.186 -1.567 9.598 1.00 72.62 109 VAL A N 1
ATOM 909 C CA . VAL A 1 109 ? -17.266 -2.563 10.665 1.00 72.62 109 VAL A CA 1
ATOM 910 C C . VAL A 1 109 ? -18.733 -2.944 10.814 1.00 72.62 109 VAL A C 1
ATOM 912 O O . VAL A 1 109 ? -19.555 -2.103 11.149 1.00 72.62 109 VAL A O 1
ATOM 915 N N . GLU A 1 110 ? -19.060 -4.200 10.525 1.00 71.44 110 GLU A N 1
ATOM 916 C CA . GLU A 1 110 ? -20.385 -4.775 10.756 1.00 71.44 110 GLU A CA 1
ATOM 917 C C . GLU A 1 110 ? -20.324 -5.580 12.060 1.00 71.44 110 GLU A C 1
ATOM 919 O O . GLU A 1 110 ? -19.535 -6.528 12.175 1.00 71.44 110 GLU A O 1
ATOM 924 N N . ASN A 1 111 ? -21.136 -5.200 13.050 1.00 63.22 111 ASN A N 1
ATOM 925 C CA . ASN A 1 111 ? -21.266 -5.966 14.284 1.00 63.22 111 ASN A CA 1
ATOM 926 C C . ASN A 1 111 ? -22.409 -6.972 14.140 1.00 63.22 111 ASN A C 1
ATOM 928 O O . ASN A 1 111 ? -23.543 -6.598 13.850 1.00 63.22 111 ASN A O 1
ATOM 932 N N . TYR A 1 112 ? -22.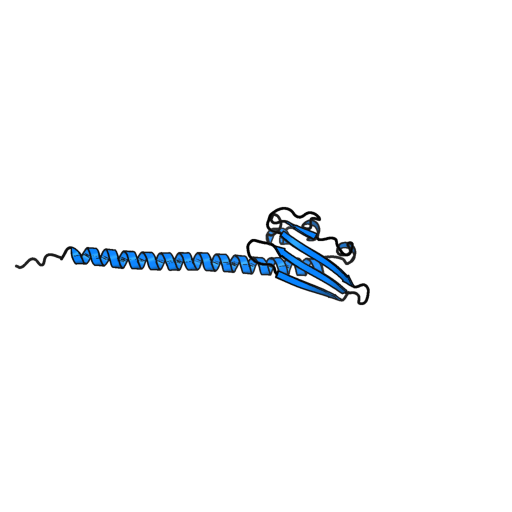116 -8.251 14.343 1.00 57.34 112 TYR A N 1
ATOM 933 C CA . TYR A 1 112 ? -23.148 -9.274 14.399 1.00 57.34 112 TYR A CA 1
ATOM 934 C C . TYR A 1 112 ? -23.311 -9.693 15.856 1.00 57.34 112 TYR A C 1
ATOM 936 O O . TYR A 1 112 ? -22.585 -10.541 16.374 1.00 57.34 112 TYR A O 1
ATOM 944 N N . GLU A 1 113 ? -24.309 -9.092 16.508 1.00 54.38 113 GLU A N 1
ATOM 945 C CA . GLU A 1 113 ? -24.642 -9.318 17.922 1.00 54.38 113 GLU A CA 1
ATOM 946 C C . GLU A 1 113 ? -24.929 -10.790 18.265 1.00 54.38 113 GLU A C 1
ATOM 948 O O . GLU A 1 113 ? -24.955 -11.158 19.436 1.00 54.38 113 GLU A O 1
ATOM 953 N N . THR A 1 114 ? -25.169 -11.644 17.269 1.00 51.56 114 THR A N 1
ATOM 954 C CA . THR A 1 114 ? -25.703 -12.993 17.480 1.00 51.56 114 THR A CA 1
ATOM 955 C C . THR A 1 114 ? -24.648 -14.041 17.844 1.00 51.56 114 THR A C 1
ATOM 957 O O . THR A 1 114 ? -25.010 -15.055 18.425 1.00 51.56 114 THR A O 1
ATOM 960 N N . ASP A 1 115 ? -23.363 -13.796 17.570 1.00 52.84 115 ASP A N 1
ATOM 961 C CA . ASP A 1 115 ? -22.327 -14.847 17.595 1.00 52.84 115 ASP A CA 1
ATOM 962 C C . ASP A 1 115 ? -20.939 -14.342 18.058 1.00 52.84 115 ASP A C 1
ATOM 964 O O . ASP A 1 115 ? -19.931 -15.030 17.900 1.00 52.84 115 ASP A O 1
ATOM 968 N N . GLY A 1 116 ? -20.852 -13.130 18.620 1.00 57.88 116 GLY A N 1
ATOM 969 C CA . GLY A 1 116 ? -19.598 -12.607 19.182 1.00 57.88 116 GLY A CA 1
ATOM 970 C C . GLY A 1 116 ? -18.497 -12.331 18.151 1.00 57.88 116 GLY A C 1
ATOM 971 O O . GLY A 1 116 ? -17.326 -12.268 18.525 1.00 57.88 116 GLY A O 1
ATOM 972 N N . TYR A 1 117 ? -18.853 -12.161 16.869 1.00 58.62 117 TYR A N 1
ATOM 973 C CA . TYR A 1 117 ? -17.898 -11.831 15.815 1.00 58.62 117 TYR A CA 1
ATOM 974 C C . TYR A 1 117 ? -18.012 -10.399 15.306 1.00 58.62 117 TYR A C 1
ATOM 976 O O . TYR A 1 117 ? -19.089 -9.871 15.032 1.00 58.62 117 TYR A O 1
ATOM 984 N N . ILE A 1 118 ? -16.844 -9.795 15.089 1.00 63.97 118 ILE A N 1
ATOM 985 C CA . ILE A 1 118 ? -16.715 -8.528 14.373 1.00 63.97 118 ILE A CA 1
ATOM 986 C C . ILE A 1 118 ? -16.344 -8.839 12.930 1.00 63.97 118 ILE A C 1
ATOM 988 O O . ILE A 1 118 ? -15.313 -9.468 12.674 1.00 63.97 118 ILE A O 1
ATOM 992 N N . LYS A 1 119 ? -17.165 -8.361 11.992 1.00 69.12 119 LYS A N 1
ATOM 993 C CA . LYS A 1 119 ? -16.865 -8.417 10.567 1.00 69.12 119 LYS A CA 1
ATOM 994 C C . LYS A 1 119 ? -16.306 -7.078 10.107 1.00 69.12 119 LYS A C 1
ATOM 996 O O . LYS A 1 119 ? -17.016 -6.082 10.060 1.00 69.12 119 LYS A O 1
ATOM 1001 N N . ILE A 1 120 ? -15.038 -7.056 9.712 1.00 69.62 120 ILE A N 1
ATOM 1002 C CA . ILE A 1 120 ? -14.411 -5.845 9.166 1.00 69.62 120 ILE A CA 1
ATOM 1003 C C . ILE A 1 120 ? -14.289 -6.000 7.653 1.00 69.62 120 ILE A C 1
ATOM 1005 O O . ILE A 1 120 ? -13.545 -6.857 7.173 1.00 69.62 120 ILE A O 1
ATOM 1009 N N . ILE A 1 121 ? -15.014 -5.166 6.911 1.00 73.38 121 ILE A N 1
ATOM 1010 C CA . ILE A 1 121 ? -14.938 -5.059 5.456 1.00 73.38 121 ILE A CA 1
ATOM 1011 C C . ILE A 1 121 ? -14.068 -3.860 5.118 1.00 73.38 121 ILE A C 1
ATOM 1013 O O . ILE A 1 121 ? -14.359 -2.748 5.541 1.00 73.38 121 ILE A O 1
ATOM 1017 N N . TYR A 1 122 ? -13.036 -4.048 4.307 1.00 74.75 122 TYR A N 1
ATOM 1018 C CA . TYR A 1 122 ? -12.222 -2.931 3.833 1.00 74.75 122 TYR A CA 1
ATOM 1019 C C . TYR A 1 122 ? -12.239 -2.826 2.313 1.00 74.75 122 TYR A C 1
ATOM 1021 O O . TYR A 1 122 ? -12.472 -3.800 1.593 1.00 74.75 122 TYR A O 1
ATOM 1029 N N . LYS A 1 123 ? -11.968 -1.618 1.827 1.00 72.94 123 LYS A N 1
ATOM 1030 C CA . LYS A 1 123 ? -11.857 -1.281 0.418 1.00 72.94 123 LYS A CA 1
ATOM 1031 C C . LYS A 1 123 ? -10.782 -0.228 0.218 1.00 72.94 123 LYS A C 1
ATOM 1033 O O . LYS A 1 123 ? -10.961 0.934 0.564 1.00 72.94 123 LYS A O 1
ATOM 1038 N N . MET A 1 124 ? -9.674 -0.620 -0.395 1.00 71.19 124 MET A N 1
ATOM 1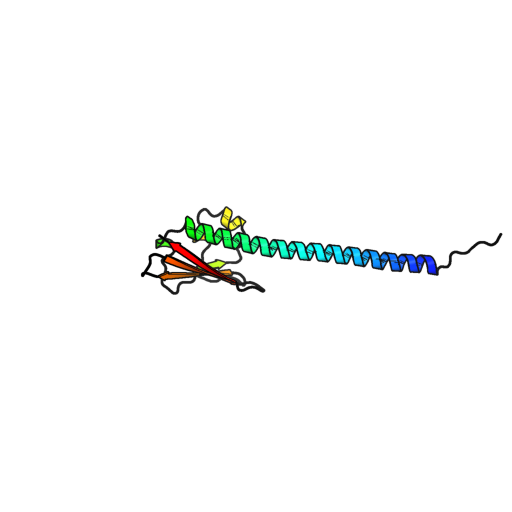039 C CA . MET A 1 124 ? -8.676 0.340 -0.857 1.00 71.19 124 MET A CA 1
ATOM 1040 C C . MET A 1 124 ? -9.138 0.904 -2.199 1.00 71.19 124 MET A C 1
ATOM 1042 O O . MET A 1 124 ? -9.482 0.143 -3.104 1.00 71.19 124 MET A O 1
ATOM 1046 N N . LYS A 1 125 ? -9.190 2.229 -2.322 1.00 69.25 125 LYS A N 1
ATOM 1047 C CA . LYS A 1 125 ? -9.475 2.919 -3.579 1.00 69.25 125 LYS A CA 1
ATOM 1048 C C . LYS A 1 125 ? -8.245 3.696 -4.020 1.00 69.25 125 LYS A C 1
ATOM 1050 O O . LYS A 1 125 ? -7.708 4.512 -3.280 1.00 69.25 125 LYS A O 1
ATOM 1055 N N . GLY A 1 126 ? -7.832 3.438 -5.255 1.00 63.06 126 GLY A N 1
ATOM 1056 C CA . GLY A 1 126 ? -6.741 4.099 -5.964 1.00 63.06 126 GLY A CA 1
ATOM 1057 C C . GLY A 1 126 ? -6.862 3.836 -7.467 1.00 63.06 126 GLY A C 1
ATOM 1058 O O . GLY A 1 126 ? -7.820 3.203 -7.904 1.00 63.06 126 GLY A O 1
ATOM 1059 N N . ASN A 1 127 ? -5.901 4.300 -8.270 1.00 47.03 127 ASN A N 1
ATOM 1060 C CA . ASN A 1 127 ? -6.010 4.396 -9.737 1.00 47.03 127 ASN A CA 1
ATOM 1061 C C . ASN A 1 127 ? -6.319 3.101 -10.532 1.00 47.03 127 ASN A C 1
ATOM 1063 O O . ASN A 1 127 ? -6.448 3.203 -11.749 1.00 47.03 127 ASN A O 1
ATOM 1067 N N . ALA A 1 128 ? -6.444 1.906 -9.935 1.00 44.00 128 ALA A N 1
ATOM 1068 C CA . ALA A 1 128 ? -6.790 0.705 -10.712 1.00 44.00 128 ALA A CA 1
ATOM 1069 C C . ALA A 1 128 ? -7.385 -0.502 -9.957 1.00 44.00 128 ALA A C 1
ATOM 1071 O O . ALA A 1 128 ? -7.637 -1.516 -10.604 1.00 44.00 128 ALA A O 1
ATOM 1072 N N . ILE A 1 129 ? -7.565 -0.485 -8.631 1.00 48.03 129 ILE A N 1
ATOM 1073 C CA . ILE A 1 129 ? -7.895 -1.720 -7.897 1.00 48.03 129 ILE A CA 1
ATOM 1074 C C . ILE A 1 129 ? -8.894 -1.425 -6.779 1.00 48.03 129 ILE A C 1
ATOM 1076 O O . ILE A 1 129 ? -8.608 -0.638 -5.885 1.00 48.03 129 ILE A O 1
ATOM 1080 N N . GLU A 1 130 ? -10.048 -2.090 -6.832 1.00 46.56 130 GLU A N 1
ATOM 1081 C CA . GLU A 1 130 ? -10.939 -2.275 -5.688 1.00 46.56 130 GLU A CA 1
ATOM 1082 C C . GLU A 1 130 ? -10.715 -3.699 -5.159 1.00 46.56 130 GLU A C 1
ATOM 1084 O O . GLU A 1 130 ? -11.020 -4.672 -5.847 1.00 46.56 130 GLU A O 1
ATOM 1089 N N . LYS A 1 131 ? -10.150 -3.837 -3.957 1.00 54.34 131 LYS A N 1
ATOM 1090 C CA . LYS A 1 131 ? -10.051 -5.121 -3.242 1.00 54.34 131 LYS A CA 1
ATOM 1091 C C . LYS A 1 131 ? -10.984 -5.084 -2.044 1.00 54.34 131 LYS A C 1
ATOM 1093 O O . LYS A 1 131 ? -10.971 -4.099 -1.312 1.00 54.34 131 LYS A O 1
ATOM 1098 N N . GLN A 1 132 ? -11.764 -6.144 -1.863 1.00 51.50 132 GLN A N 1
ATOM 1099 C CA . GLN A 1 132 ? -12.600 -6.367 -0.688 1.00 51.50 132 GLN A CA 1
ATOM 1100 C C . GLN A 1 132 ? -12.056 -7.569 0.080 1.00 51.50 132 GLN A C 1
ATOM 1102 O O . GLN A 1 132 ? -11.723 -8.585 -0.529 1.00 51.50 132 GLN A O 1
ATOM 1107 N N . GLY A 1 133 ? -11.972 -7.452 1.399 1.00 56.28 133 GLY A N 1
ATOM 1108 C CA . GLY A 1 133 ? -11.675 -8.568 2.290 1.00 56.28 133 GLY A CA 1
ATOM 1109 C C . GLY A 1 133 ? -12.513 -8.475 3.557 1.00 56.28 133 GLY A C 1
ATOM 1110 O O . GLY A 1 133 ? -13.066 -7.416 3.856 1.00 56.28 133 GLY A O 1
ATOM 1111 N N . GLN A 1 134 ? -12.638 -9.604 4.251 1.00 57.03 134 GLN A N 1
ATOM 1112 C CA . GLN A 1 134 ? -13.452 -9.774 5.449 1.00 57.03 134 GLN A CA 1
ATOM 1113 C C . GLN A 1 134 ? -12.584 -10.351 6.571 1.00 57.03 134 GLN A C 1
ATOM 1115 O O . GLN A 1 134 ? -11.972 -11.401 6.388 1.00 57.03 134 GLN A O 1
ATOM 1120 N N . TRP A 1 135 ? -12.573 -9.694 7.731 1.00 63.09 135 TRP A N 1
ATOM 1121 C CA . TRP A 1 135 ? -11.970 -10.228 8.958 1.00 63.09 135 TRP A CA 1
ATOM 1122 C C . TRP A 1 135 ? -13.050 -10.779 9.885 1.00 63.09 135 TRP A C 1
ATOM 1124 O O . TRP A 1 135 ? -14.135 -10.209 9.934 1.00 63.09 135 TRP A O 1
ATOM 1134 N N . ILE A 1 136 ? -12.758 -11.876 10.587 1.00 56.75 136 ILE A N 1
ATOM 1135 C CA . ILE A 1 136 ? -13.620 -12.479 11.612 1.00 56.75 136 ILE A CA 1
ATOM 1136 C C . ILE A 1 136 ? -12.757 -12.625 12.863 1.00 56.75 136 ILE A C 1
ATOM 1138 O O . ILE A 1 136 ? -11.695 -13.245 12.804 1.00 56.75 136 ILE A O 1
ATOM 1142 N N . LYS A 1 137 ? -13.193 -12.034 13.974 1.00 50.28 137 LYS A N 1
ATOM 1143 C CA . LYS A 1 137 ? -12.609 -12.249 15.301 1.00 50.28 137 LYS A CA 1
ATOM 1144 C C . LYS A 1 137 ? -13.620 -13.030 16.133 1.00 50.28 137 LYS A C 1
ATOM 1146 O O . LYS A 1 137 ? -14.713 -12.517 16.324 1.00 50.28 137 LYS A O 1
ATOM 1151 N N . GLU A 1 138 ? -13.270 -14.229 16.591 1.00 47.66 138 GLU A N 1
ATOM 1152 C CA . GLU A 1 138 ? -13.933 -14.857 17.744 1.00 47.66 138 GLU A CA 1
ATOM 1153 C C . GLU A 1 138 ? -13.402 -14.146 18.999 1.00 47.66 138 GLU A C 1
ATOM 1155 O O . GLU A 1 138 ? -12.182 -14.053 19.173 1.00 47.66 138 GLU A O 1
ATOM 1160 N N . ILE A 1 139 ? -14.289 -13.557 19.806 1.00 49.34 139 ILE A N 1
ATOM 1161 C CA . ILE A 1 139 ? -13.952 -12.929 21.098 1.00 49.34 139 ILE A CA 1
ATOM 1162 C C . ILE A 1 139 ? -14.144 -13.947 22.220 1.00 49.34 139 ILE A C 1
ATO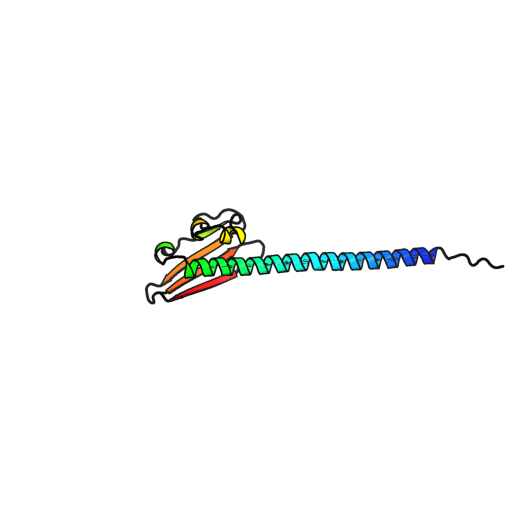M 1164 O O . ILE A 1 139 ? -15.202 -14.613 22.229 1.00 49.34 139 ILE A O 1
#

Organism: NCBI:txid1529

Foldseek 3Di:
DDDPDDDPVVVVVVVVVVVVVVVVVVVVVVVVVVVVVVVVVVVQQVVLVVLLVVLCQPVDDPVLLDDPQPQKWKQEPVQSGVVSSVPDPHCSVSTDSDYDDQWIKIWGWHDDPPQQWIWIWIFTGDDDDTDIDIDIDRD

Secondary structure (DSSP, 8-state):
----PPPTHHHHHHHHHHHHHHHHHHHHHHHHHHHHHHHHHHHHHHHHHHHHHHHHHHH--HHHH---TT-EEEEEGGG-SHHHHHH-S-GGGGEESS--SS-EEEEEEEEETTTTEEEEEEEEESTT--EEEEEEEE-

pLDDT: mean 71.35, std 11.85, range [42.66, 94.75]

Radius of gyration: 27.1 Å; chains: 1; bounding box: 75×28×77 Å

Sequence (139 aa):
MKKKGMSLVEPLITIAVFSILVYCIYSLFSFNIIWNKRKDDKITEIFWLESVKNELLYNCSESELKRNDNEKLYINETYMDIKDIEQEEKIINLFSTTKQGNKYLEINVENYETDGYIKIIYKMKGNAIEKQGQWIKEI